Protein AF-A0A7J3W871-F1 (afdb_monomer)

Radius of gyration: 12.66 Å; Cα contacts (8 Å, |Δi|>4): 51; chains: 1; bounding box: 20×38×22 Å

pLDDT: mean 95.19, std 5.58, range [65.62, 98.25]

Solvent-accessible surface area (backbone atoms only — not comparable to full-atom values): 3564 Å² total; per-residue (Å²): 131,80,76,42,84,45,79,42,60,54,55,96,83,47,59,67,59,52,32,52,54,44,36,72,74,35,72,90,63,72,60,43,66,72,51,46,42,66,68,43,70,63,33,93,82,57,51,52,80,76,43,71,41,78,48,72,91

Secondary structure (DSSP, 8-state):
----EEEEE--TT-HHHHHHHHHHH-TTS---HHHHIIIIITSTT--GGGSEEEEE-

Mean predicted aligned error: 3.2 Å

Sequence (57 aa):
MAPHLVVREYAAGDEEVLVNIWNEFFRKDPLTLKVLERKVLLDPNFDKSGLKIAEYN

Structure (mmCIF, N/CA/C/O backbone):
data_AF-A0A7J3W871-F1
#
_entry.id   AF-A0A7J3W871-F1
#
loop_
_atom_site.group_PDB
_atom_site.id
_atom_site.type_symbol
_atom_site.label_atom_id
_atom_site.label_alt_id
_atom_site.label_comp_id
_atom_site.label_asym_id
_atom_site.label_entity_id
_atom_site.label_seq_id
_atom_site.pdbx_PDB_ins_code
_atom_site.Cartn_x
_atom_site.Cartn_y
_atom_site.Cartn_z
_atom_site.occupancy
_atom_site.B_iso_or_equiv
_atom_site.auth_seq_id
_atom_site.auth_comp_id
_atom_site.auth_asym_id
_atom_site.auth_atom_id
_atom_site.pdbx_PDB_model_num
ATOM 1 N N . MET A 1 1 ? 0.606 -27.990 4.876 1.00 65.62 1 MET A N 1
ATOM 2 C CA . MET A 1 1 ? 1.882 -27.469 5.416 1.00 65.62 1 MET A CA 1
ATOM 3 C C . MET A 1 1 ? 1.542 -26.410 6.449 1.00 65.62 1 MET A C 1
ATOM 5 O O . MET A 1 1 ? 0.445 -25.870 6.373 1.00 65.62 1 MET A O 1
ATOM 9 N N . ALA A 1 2 ? 2.394 -26.194 7.453 1.00 75.81 2 ALA A N 1
ATOM 10 C CA . ALA A 1 2 ? 2.182 -25.092 8.391 1.00 75.81 2 ALA A CA 1
ATOM 11 C C . ALA A 1 2 ? 2.387 -23.758 7.650 1.00 75.81 2 ALA A C 1
ATOM 13 O O . ALA A 1 2 ? 3.225 -23.727 6.750 1.00 75.81 2 ALA A O 1
ATOM 14 N N . PRO A 1 3 ? 1.642 -22.694 7.989 1.00 83.81 3 PRO A N 1
ATOM 15 C CA . PRO A 1 3 ? 1.837 -21.392 7.364 1.00 83.81 3 PRO A CA 1
ATOM 16 C C . PRO A 1 3 ? 3.261 -20.892 7.621 1.00 83.81 3 PRO A C 1
ATOM 18 O O . PRO A 1 3 ? 3.770 -20.990 8.744 1.00 83.81 3 PRO A O 1
ATOM 21 N N . HIS A 1 4 ? 3.906 -20.363 6.584 1.00 92.06 4 HIS A N 1
ATOM 22 C CA . HIS A 1 4 ? 5.282 -19.872 6.660 1.00 92.06 4 HIS A CA 1
ATOM 23 C C . HIS A 1 4 ? 5.320 -18.363 6.433 1.00 92.06 4 HIS A C 1
ATOM 25 O O . HIS A 1 4 ? 4.811 -17.878 5.428 1.00 92.06 4 HIS A O 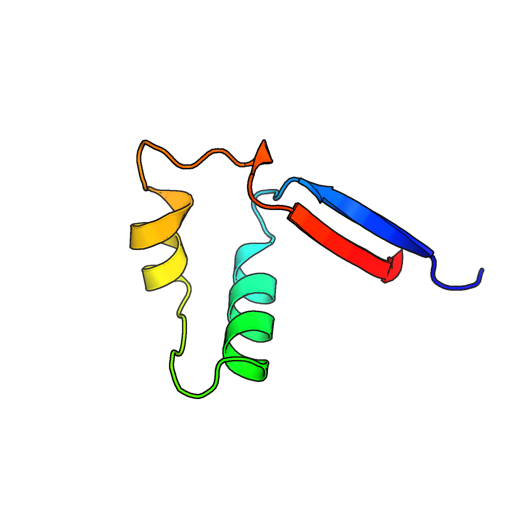1
ATOM 31 N N . LEU A 1 5 ? 5.940 -17.628 7.361 1.00 95.69 5 LEU A N 1
ATOM 32 C CA . LEU A 1 5 ? 6.134 -16.186 7.220 1.00 95.69 5 LEU A CA 1
ATOM 33 C C . LEU A 1 5 ? 7.147 -15.898 6.106 1.00 95.69 5 LEU A C 1
ATOM 35 O O . LEU A 1 5 ? 8.279 -16.386 6.152 1.00 95.69 5 LEU A O 1
ATOM 39 N N . VAL A 1 6 ? 6.757 -15.063 5.150 1.00 97.06 6 VAL A N 1
ATOM 40 C CA . VAL A 1 6 ? 7.604 -14.559 4.069 1.00 97.06 6 VAL A CA 1
ATOM 41 C C . VAL A 1 6 ? 7.598 -13.036 4.092 1.00 97.06 6 VAL A C 1
ATOM 43 O O . VAL A 1 6 ? 6.584 -12.407 4.388 1.00 97.06 6 VAL A O 1
ATOM 46 N N . VAL A 1 7 ? 8.755 -12.442 3.795 1.00 96.88 7 VAL A N 1
ATOM 47 C CA . VAL A 1 7 ? 8.905 -10.994 3.635 1.00 96.88 7 VAL A CA 1
ATOM 48 C C . VAL A 1 7 ? 9.289 -10.697 2.195 1.00 96.88 7 VAL A C 1
ATOM 50 O O . VAL A 1 7 ? 10.292 -11.215 1.700 1.00 96.88 7 VAL A O 1
ATOM 53 N N . ARG A 1 8 ? 8.507 -9.848 1.533 1.00 97.06 8 ARG A N 1
ATOM 54 C CA . ARG A 1 8 ? 8.729 -9.420 0.149 1.00 97.06 8 ARG A CA 1
ATOM 55 C C . ARG A 1 8 ? 8.636 -7.908 0.007 1.00 97.06 8 ARG A C 1
ATOM 57 O O . ARG A 1 8 ? 8.255 -7.195 0.932 1.00 97.06 8 ARG A O 1
ATOM 64 N N . GLU A 1 9 ? 9.024 -7.419 -1.159 1.00 98.06 9 GLU A N 1
ATOM 65 C CA . GLU A 1 9 ? 8.761 -6.039 -1.559 1.00 98.06 9 GLU A CA 1
ATOM 66 C C . GLU A 1 9 ? 7.289 -5.868 -1.928 1.00 98.06 9 GLU A C 1
ATOM 68 O O . GLU A 1 9 ? 6.614 -6.819 -2.339 1.00 98.06 9 GLU A O 1
ATOM 73 N N . TYR A 1 10 ? 6.810 -4.640 -1.784 1.00 97.69 10 TYR A N 1
ATOM 74 C CA . TYR A 1 10 ? 5.510 -4.232 -2.280 1.00 97.69 10 TYR A CA 1
ATOM 75 C C . TYR A 1 10 ? 5.383 -4.474 -3.789 1.00 97.69 10 TYR A C 1
ATOM 77 O O . TYR A 1 10 ? 6.314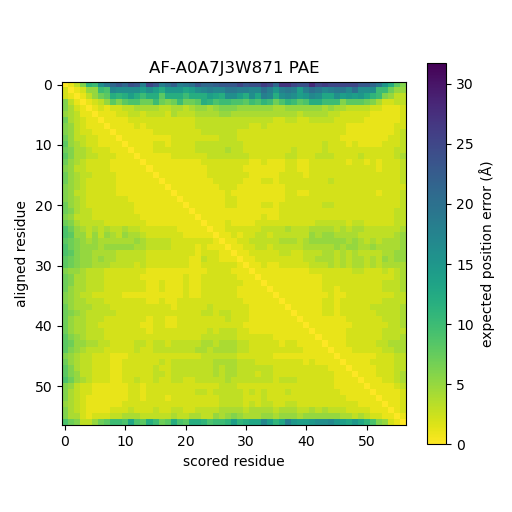 -4.236 -4.570 1.00 97.69 10 TYR A O 1
ATOM 85 N N . ALA A 1 11 ? 4.195 -4.915 -4.187 1.00 97.06 11 ALA A N 1
ATOM 86 C CA . ALA A 1 11 ? 3.778 -5.082 -5.564 1.00 97.06 11 ALA A CA 1
ATOM 87 C C . ALA A 1 11 ? 2.434 -4.380 -5.803 1.00 97.06 11 ALA A C 1
ATOM 89 O O . ALA A 1 11 ? 1.595 -4.275 -4.909 1.00 97.06 11 ALA A O 1
ATOM 90 N N . ALA A 1 12 ? 2.218 -3.922 -7.040 1.00 95.88 12 ALA A N 1
ATOM 91 C CA . ALA A 1 12 ? 0.921 -3.389 -7.442 1.00 95.88 12 ALA A CA 1
ATOM 92 C C . ALA A 1 12 ? -0.172 -4.448 -7.216 1.00 95.88 12 ALA A C 1
ATOM 94 O O . ALA A 1 12 ? -0.019 -5.591 -7.656 1.00 95.88 12 ALA A O 1
ATOM 95 N N . GLY A 1 13 ? -1.253 -4.067 -6.538 1.00 95.94 13 GLY A N 1
ATOM 96 C CA . GLY A 1 13 ? -2.309 -4.965 -6.064 1.00 95.94 13 GLY A CA 1
ATOM 97 C C . GLY A 1 13 ? -2.361 -5.120 -4.538 1.00 95.94 13 GLY A C 1
ATOM 98 O O . GLY A 1 13 ? -3.377 -5.577 -4.018 1.00 95.94 13 GLY A O 1
ATOM 99 N N . ASP A 1 14 ? -1.317 -4.718 -3.805 1.00 97.31 14 ASP A N 1
ATOM 100 C CA . ASP A 1 14 ? -1.290 -4.786 -2.334 1.00 97.31 14 ASP A CA 1
ATOM 101 C C . ASP A 1 14 ? -2.109 -3.667 -1.645 1.00 97.31 14 ASP A C 1
ATOM 103 O O . ASP A 1 14 ? -2.307 -3.690 -0.428 1.00 97.31 14 ASP A O 1
ATOM 107 N N . GLU A 1 15 ? -2.566 -2.651 -2.379 1.00 97.75 15 GLU A N 1
ATOM 108 C CA . GLU A 1 15 ? -3.020 -1.369 -1.825 1.00 97.75 15 GLU A CA 1
ATOM 109 C C . GLU A 1 15 ? -4.256 -1.500 -0.934 1.00 97.75 15 GLU A C 1
ATOM 111 O O . GLU A 1 15 ? -4.309 -0.89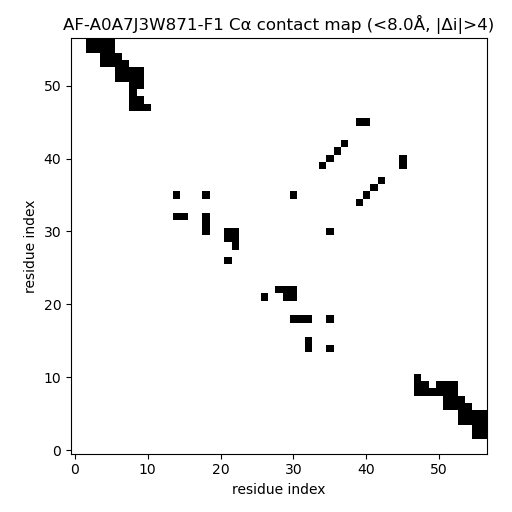8 0.140 1.00 97.75 15 GLU A O 1
ATOM 116 N N . GLU A 1 16 ? -5.246 -2.293 -1.349 1.00 97.75 16 GLU A N 1
ATOM 117 C CA . GLU A 1 16 ? -6.468 -2.495 -0.561 1.00 97.75 16 GLU A CA 1
ATOM 118 C C . GLU A 1 16 ? -6.166 -3.175 0.773 1.00 97.75 16 GLU A C 1
ATOM 120 O O . GLU A 1 16 ? -6.665 -2.759 1.821 1.00 97.75 16 GLU A O 1
ATOM 125 N N . VAL A 1 17 ? -5.298 -4.188 0.753 1.00 96.81 17 VAL A N 1
ATOM 126 C CA . VAL A 1 17 ? -4.885 -4.917 1.957 1.00 96.81 17 VAL A CA 1
ATOM 127 C C . VAL A 1 17 ? -4.106 -3.994 2.891 1.00 96.81 17 VAL A C 1
ATOM 129 O O . VAL A 1 17 ? -4.392 -3.957 4.088 1.00 96.81 17 VAL A O 1
ATOM 132 N N . LEU A 1 18 ? -3.186 -3.189 2.354 1.00 96.62 18 LEU A N 1
ATOM 133 C CA . LEU A 1 18 ? -2.433 -2.197 3.122 1.00 96.62 18 LEU A CA 1
ATOM 134 C C . LEU A 1 18 ? -3.348 -1.178 3.806 1.00 96.62 18 LEU A C 1
ATOM 136 O O . LEU A 1 18 ? -3.176 -0.906 4.994 1.00 96.62 18 LEU A O 1
ATOM 140 N N . VAL A 1 19 ? -4.339 -0.639 3.090 1.00 97.75 19 VAL A N 1
ATOM 141 C CA . VAL A 1 19 ? -5.321 0.297 3.660 1.00 97.75 19 VAL A CA 1
ATOM 142 C C . VAL A 1 19 ? -6.141 -0.365 4.766 1.00 97.75 19 VAL A C 1
ATOM 144 O O . VAL A 1 19 ? -6.361 0.248 5.813 1.00 97.75 19 VAL A O 1
ATOM 147 N N . ASN A 1 20 ? -6.569 -1.612 4.566 1.00 97.44 20 ASN A N 1
ATOM 148 C CA . ASN A 1 20 ? -7.349 -2.349 5.558 1.00 97.44 20 ASN A CA 1
ATOM 149 C C . ASN A 1 20 ? -6.547 -2.591 6.842 1.00 97.44 20 ASN A C 1
ATOM 151 O O . ASN A 1 20 ? -7.014 -2.230 7.923 1.00 97.44 20 ASN A O 1
ATOM 155 N N . ILE A 1 21 ? -5.323 -3.115 6.721 1.00 96.38 21 ILE A N 1
ATOM 156 C CA . ILE A 1 21 ? -4.426 -3.350 7.862 1.00 96.38 21 ILE A CA 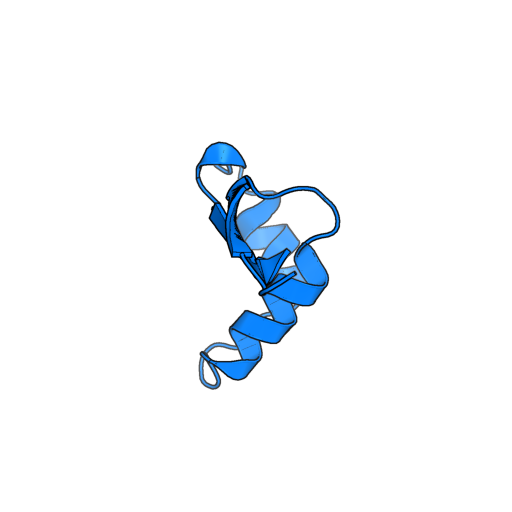1
ATOM 157 C C . ILE A 1 21 ? -4.121 -2.028 8.571 1.00 96.38 21 ILE A C 1
ATOM 159 O O . ILE A 1 21 ? -4.229 -1.939 9.793 1.00 96.38 21 ILE A O 1
ATOM 163 N N . TRP A 1 22 ? -3.791 -0.969 7.826 1.00 96.69 22 TRP A N 1
ATOM 164 C CA . TRP A 1 22 ? -3.516 0.339 8.419 1.00 96.69 22 TRP A CA 1
ATOM 165 C C . TRP A 1 22 ? -4.687 0.819 9.275 1.00 96.69 22 TRP A C 1
ATOM 167 O O . TRP A 1 22 ? -4.501 1.184 10.432 1.00 96.69 22 TRP A O 1
ATOM 177 N N . ASN A 1 23 ? -5.908 0.765 8.746 1.00 97.38 23 ASN A N 1
ATOM 178 C CA . ASN A 1 23 ? -7.100 1.218 9.460 1.00 97.38 23 ASN A CA 1
ATOM 179 C C . ASN A 1 23 ? -7.467 0.346 10.664 1.00 97.38 23 ASN A C 1
ATOM 181 O O . ASN A 1 23 ? -8.034 0.852 11.635 1.00 97.38 23 ASN A O 1
ATOM 185 N N . GLU A 1 24 ? -7.134 -0.944 10.631 1.00 97.50 24 GLU A N 1
ATOM 186 C CA . GLU A 1 24 ? -7.352 -1.855 11.753 1.00 97.50 24 GLU A CA 1
ATOM 187 C C . GLU A 1 24 ? -6.511 -1.455 12.978 1.00 97.50 24 GLU A C 1
ATOM 189 O O . GLU A 1 24 ? -7.033 -1.378 14.102 1.00 97.50 24 GLU A O 1
ATOM 194 N N . PHE A 1 25 ? -5.229 -1.144 12.753 1.00 96.19 25 PHE A N 1
ATOM 195 C CA . PHE A 1 25 ? -4.250 -0.878 13.812 1.00 96.19 25 PHE A CA 1
ATOM 196 C C . PHE A 1 25 ? -4.085 0.616 14.146 1.00 96.19 25 PHE A C 1
ATOM 198 O O . PHE A 1 25 ? -3.916 0.968 15.315 1.00 96.19 25 PHE A O 1
ATOM 205 N N . PHE A 1 26 ? -4.213 1.518 13.169 1.00 95.19 26 PHE A N 1
ATOM 206 C CA . PHE A 1 26 ? -4.044 2.971 13.318 1.00 95.19 26 PHE A CA 1
ATOM 207 C C . PHE A 1 26 ? -5.381 3.720 13.285 1.00 95.19 26 PHE A C 1
ATOM 209 O O . PHE A 1 26 ? -5.599 4.654 12.521 1.00 95.19 26 PHE A O 1
ATOM 216 N N . ARG A 1 27 ? -6.289 3.366 14.199 1.00 92.88 27 ARG A N 1
ATOM 217 C CA . ARG A 1 27 ? -7.674 3.890 14.236 1.00 92.88 27 ARG A CA 1
ATOM 218 C C . ARG A 1 27 ? -7.811 5.416 14.346 1.00 92.88 27 ARG A C 1
ATOM 220 O O . ARG A 1 27 ? -8.884 5.948 14.083 1.00 92.88 27 ARG A O 1
ATOM 227 N N . LYS A 1 28 ? -6.765 6.117 14.797 1.00 96.81 28 LYS A N 1
ATOM 228 C CA . LYS A 1 28 ? -6.746 7.586 14.943 1.00 96.81 28 LYS A CA 1
ATOM 229 C C . LYS A 1 28 ? -6.121 8.314 13.749 1.00 96.81 28 LYS A C 1
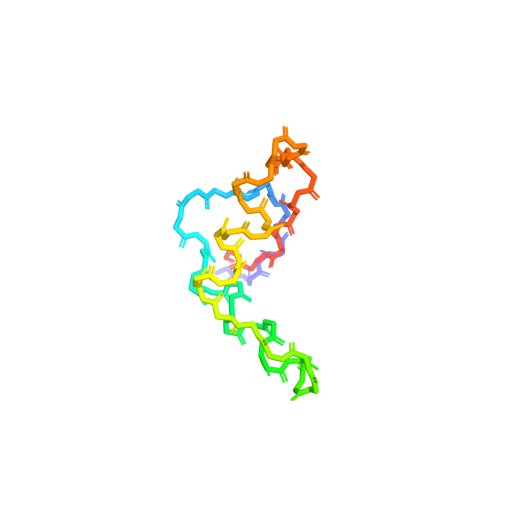ATOM 231 O O . LYS A 1 28 ? -6.161 9.539 13.726 1.00 96.81 28 LYS A O 1
ATOM 236 N N . ASP A 1 29 ? -5.568 7.577 12.792 1.00 95.12 29 ASP A N 1
ATOM 237 C CA . ASP A 1 29 ? -4.960 8.106 11.573 1.00 95.12 29 ASP A CA 1
ATOM 238 C C . ASP A 1 29 ? -5.409 7.257 10.374 1.00 95.12 29 ASP A C 1
ATOM 240 O O . ASP A 1 29 ? -4.639 6.446 9.861 1.00 95.12 29 ASP A O 1
ATOM 244 N N . PRO A 1 30 ? -6.694 7.338 9.983 1.00 94.38 30 PRO A N 1
ATOM 245 C CA . PRO A 1 30 ? -7.233 6.463 8.960 1.00 94.38 30 PRO A CA 1
ATOM 246 C C . PRO A 1 30 ? -6.668 6.792 7.576 1.00 94.38 30 PRO A C 1
ATOM 248 O O . PRO A 1 30 ? -6.550 7.949 7.167 1.00 94.38 30 PRO A O 1
ATOM 251 N N . LEU A 1 31 ? -6.406 5.739 6.817 1.00 96.81 31 LEU A N 1
ATOM 252 C CA . LEU A 1 31 ? -5.907 5.772 5.458 1.00 96.81 31 LEU A CA 1
ATOM 253 C C . LEU A 1 31 ? -7.028 5.422 4.472 1.00 96.81 31 LEU A C 1
ATOM 255 O O . LEU A 1 31 ? -7.915 4.619 4.747 1.00 96.81 31 LEU A O 1
ATOM 259 N N . THR A 1 32 ? -6.986 6.020 3.286 1.00 98.06 32 THR A N 1
ATOM 260 C CA . THR A 1 32 ? -7.826 5.621 2.146 1.00 98.06 32 THR A CA 1
ATOM 261 C C . THR A 1 32 ? -6.920 5.313 0.964 1.00 98.06 32 THR A C 1
ATOM 263 O O . THR A 1 32 ? -5.813 5.853 0.911 1.00 98.06 32 THR A O 1
ATOM 266 N N . LEU A 1 33 ? -7.394 4.532 -0.014 1.00 98.12 33 LEU A N 1
ATOM 267 C CA . LEU A 1 33 ? -6.644 4.268 -1.253 1.00 98.12 33 LEU A CA 1
ATOM 268 C C . LEU A 1 33 ? -6.157 5.567 -1.903 1.00 98.12 33 LEU A C 1
ATOM 270 O O . LEU A 1 3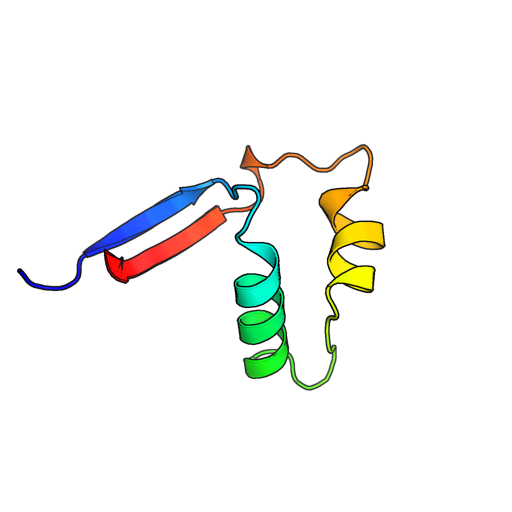3 ? -4.971 5.737 -2.153 1.00 98.12 33 LEU A O 1
ATOM 274 N N . LYS A 1 34 ? -7.049 6.554 -2.039 1.00 98.25 34 LYS A N 1
ATOM 275 C CA . LYS A 1 34 ? -6.718 7.862 -2.619 1.00 98.25 34 LYS A CA 1
ATOM 276 C C . LYS A 1 34 ? -5.615 8.603 -1.855 1.00 98.25 34 LYS A C 1
ATOM 278 O O . LYS A 1 34 ? -4.863 9.364 -2.460 1.00 98.25 34 LYS A O 1
ATOM 283 N N . VAL A 1 35 ? -5.539 8.445 -0.531 1.00 97.69 35 VAL A N 1
ATOM 284 C CA . VAL A 1 35 ? -4.470 9.050 0.280 1.00 97.69 35 VAL A CA 1
ATOM 285 C C . VAL A 1 35 ? -3.168 8.269 0.119 1.00 97.69 35 VAL A C 1
ATOM 287 O O . VAL A 1 35 ? -2.142 8.904 -0.108 1.00 97.69 35 VAL A O 1
ATOM 290 N N . LEU A 1 36 ? -3.214 6.933 0.173 1.00 97.50 36 LEU A N 1
ATOM 291 C CA . LEU A 1 36 ? -2.055 6.065 -0.059 1.00 97.50 36 LEU A CA 1
ATOM 292 C C . LEU A 1 36 ? -1.429 6.345 -1.432 1.00 97.50 36 LEU A C 1
ATOM 294 O O . LEU A 1 36 ? -0.244 6.646 -1.524 1.00 97.50 36 LEU A O 1
ATOM 298 N N . GLU A 1 37 ? -2.236 6.352 -2.490 1.00 97.19 37 GLU A N 1
ATOM 299 C CA . GLU A 1 37 ? -1.792 6.652 -3.851 1.00 97.19 37 GLU A CA 1
ATOM 300 C C . GLU A 1 37 ? -1.124 8.026 -3.939 1.00 97.19 37 GLU A C 1
ATOM 302 O O . GLU A 1 37 ? 0.011 8.147 -4.385 1.00 97.19 37 GLU A O 1
ATOM 307 N N . ARG A 1 38 ? -1.811 9.084 -3.493 1.00 97.81 38 ARG A N 1
ATOM 308 C CA . ARG A 1 38 ? -1.360 10.465 -3.731 1.00 97.81 38 ARG A CA 1
ATOM 309 C C . ARG A 1 38 ? -0.215 10.909 -2.832 1.00 97.81 38 ARG A C 1
ATOM 311 O O . ARG A 1 38 ? 0.474 11.851 -3.206 1.00 97.81 38 ARG A O 1
ATOM 318 N N . LYS A 1 39 ? -0.073 10.321 -1.642 1.00 96.19 39 LYS A N 1
ATOM 319 C CA . LYS A 1 39 ? 0.943 10.725 -0.658 1.00 96.19 39 LYS A CA 1
ATOM 320 C C . LYS A 1 39 ? 2.097 9.743 -0.518 1.00 96.19 39 LYS A C 1
ATOM 322 O O . LYS A 1 39 ? 3.114 10.132 0.037 1.00 96.19 39 LYS A O 1
ATOM 327 N N . VAL A 1 40 ? 1.922 8.496 -0.950 1.00 95.69 40 VAL A N 1
ATOM 328 C CA . VAL A 1 40 ? 2.952 7.461 -0.829 1.00 95.69 40 VAL A CA 1
ATOM 329 C C . VAL A 1 40 ? 3.359 6.981 -2.211 1.00 95.69 40 VAL A C 1
ATOM 331 O O . VAL A 1 40 ? 4.482 7.235 -2.612 1.00 95.69 40 VAL A O 1
ATOM 334 N N . LEU A 1 41 ? 2.459 6.354 -2.973 1.00 96.81 41 LEU A N 1
ATOM 335 C CA . LEU A 1 41 ? 2.846 5.677 -4.222 1.00 96.81 41 LEU A CA 1
ATOM 336 C C . LEU A 1 41 ? 3.272 6.641 -5.339 1.00 96.81 41 LEU A C 1
ATOM 338 O O . LEU A 1 41 ? 4.137 6.309 -6.143 1.00 96.81 41 LEU A O 1
ATOM 342 N N . LEU A 1 42 ? 2.658 7.824 -5.403 1.00 97.06 42 LEU A N 1
ATOM 343 C CA . LEU A 1 42 ? 2.986 8.874 -6.372 1.00 97.06 42 LEU A CA 1
ATOM 344 C C . LEU A 1 42 ? 4.028 9.872 -5.848 1.00 97.06 42 LEU A C 1
ATOM 346 O O . LEU A 1 42 ? 4.309 10.858 -6.533 1.00 97.06 42 LEU A O 1
ATOM 350 N N . ASP A 1 43 ? 4.589 9.658 -4.654 1.00 97.25 43 ASP A N 1
ATOM 351 C CA . ASP A 1 43 ? 5.722 10.463 -4.203 1.00 97.25 43 ASP A CA 1
ATOM 352 C C . ASP A 1 43 ? 6.937 10.163 -5.105 1.00 97.25 43 ASP A C 1
ATOM 354 O O . A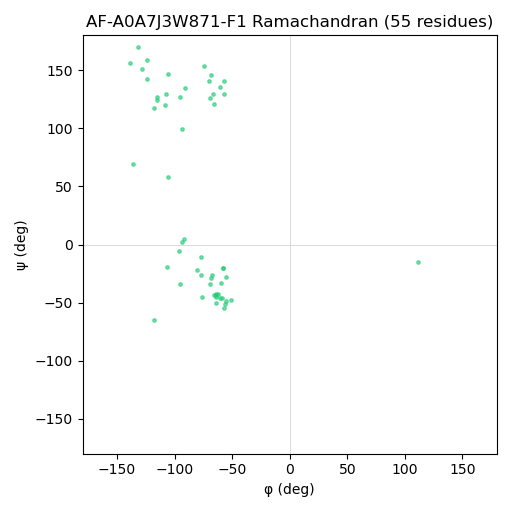SP A 1 43 ? 7.273 8.993 -5.295 1.00 97.25 43 ASP A O 1
ATOM 358 N N . PRO A 1 44 ? 7.626 11.172 -5.670 1.00 97.50 44 PRO A N 1
ATOM 359 C CA . PRO A 1 44 ? 8.809 10.952 -6.506 1.00 97.50 44 PRO A CA 1
ATOM 360 C C . PRO A 1 44 ? 9.948 10.192 -5.814 1.00 97.50 44 PRO A C 1
ATOM 362 O O . PRO A 1 44 ? 10.821 9.657 -6.493 1.00 97.50 44 PRO A O 1
ATOM 365 N N . ASN A 1 45 ? 9.960 10.165 -4.480 1.00 96.94 45 ASN A N 1
ATOM 366 C CA . ASN A 1 45 ? 10.940 9.439 -3.677 1.00 96.94 45 ASN A CA 1
ATOM 367 C C . ASN A 1 45 ? 10.464 8.034 -3.287 1.00 96.94 45 ASN A C 1
ATOM 369 O O . ASN A 1 45 ? 11.164 7.344 -2.544 1.00 96.94 45 ASN A O 1
ATOM 373 N N . PHE A 1 46 ? 9.280 7.608 -3.732 1.00 97.50 46 PHE A N 1
ATOM 374 C CA . PHE A 1 46 ? 8.782 6.274 -3.443 1.00 97.50 46 PHE A CA 1
ATOM 375 C C . PHE A 1 46 ? 9.655 5.213 -4.111 1.00 97.50 46 PHE A C 1
ATOM 377 O O . PHE A 1 46 ? 9.779 5.150 -5.335 1.00 97.50 46 PHE A O 1
ATOM 384 N N . ASP A 1 47 ? 10.220 4.339 -3.284 1.00 97.38 47 ASP A N 1
ATOM 385 C CA . ASP A 1 47 ? 10.914 3.137 -3.717 1.00 97.38 47 ASP A CA 1
ATOM 386 C C . ASP A 1 47 ? 10.183 1.911 -3.164 1.00 97.38 47 ASP A C 1
ATOM 388 O O . ASP A 1 47 ? 10.116 1.694 -1.950 1.00 97.38 47 ASP A O 1
ATOM 392 N N . LYS A 1 48 ? 9.669 1.074 -4.072 1.00 96.38 48 LYS A N 1
ATOM 393 C CA . LYS A 1 48 ? 8.995 -0.187 -3.733 1.00 96.38 48 LYS A CA 1
ATOM 394 C C . LYS A 1 48 ? 9.863 -1.112 -2.878 1.00 96.38 48 LYS A C 1
ATOM 396 O O . LYS A 1 48 ? 9.328 -1.888 -2.090 1.00 96.38 48 LYS A O 1
ATOM 401 N N . SER A 1 49 ? 11.190 -1.026 -3.006 1.00 96.56 49 SER A N 1
ATOM 402 C CA . SER A 1 49 ? 12.108 -1.855 -2.230 1.00 96.56 49 SER A CA 1
ATOM 403 C C . SER A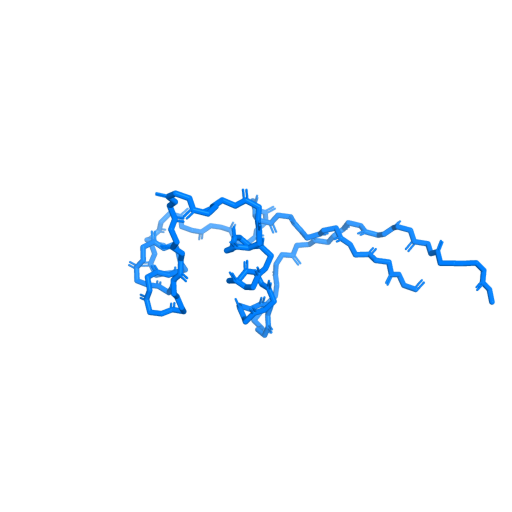 1 49 ? 12.068 -1.503 -0.738 1.00 96.56 49 SER A C 1
ATOM 405 O O . SER A 1 49 ? 12.313 -2.371 0.105 1.00 96.56 49 SER A O 1
ATOM 407 N N . GLY A 1 50 ? 11.698 -0.260 -0.406 1.00 95.94 50 GLY A N 1
ATOM 408 C CA . GLY A 1 50 ? 11.563 0.246 0.958 1.00 95.94 50 GLY A CA 1
ATOM 409 C C . GLY A 1 50 ? 10.250 -0.136 1.647 1.00 95.94 50 GLY A C 1
ATOM 410 O O . GLY A 1 50 ? 10.205 -0.177 2.876 1.00 95.94 50 GLY A O 1
ATOM 411 N N . LEU A 1 51 ? 9.197 -0.467 0.892 1.00 96.06 51 LEU A N 1
ATOM 412 C CA . LEU A 1 51 ? 7.921 -0.929 1.443 1.00 96.06 51 LEU A CA 1
ATOM 413 C C . LEU A 1 51 ? 7.908 -2.461 1.506 1.00 96.06 51 LEU A C 1
ATOM 415 O O . LEU A 1 51 ? 7.692 -3.140 0.503 1.00 96.06 51 LEU A O 1
ATOM 419 N N . LYS A 1 52 ? 8.179 -3.015 2.693 1.00 96.94 52 LYS A N 1
ATOM 420 C CA . LYS A 1 52 ? 8.195 -4.466 2.921 1.00 96.94 52 LYS A CA 1
ATOM 421 C C . LYS A 1 52 ? 6.826 -4.978 3.361 1.00 96.94 52 LYS A C 1
ATOM 423 O O . LY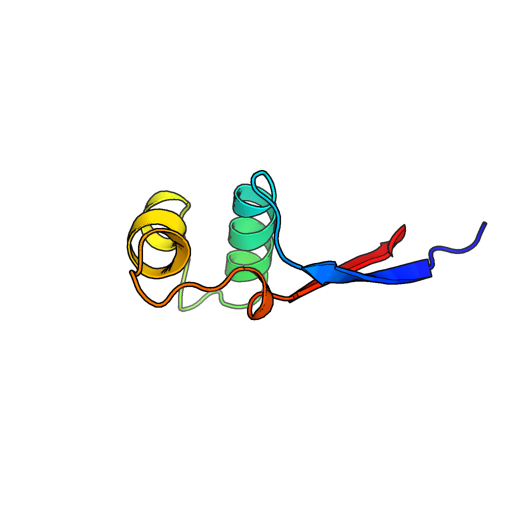S A 1 52 ? 6.211 -4.416 4.264 1.00 96.94 52 LYS A O 1
ATOM 428 N N . ILE A 1 53 ? 6.403 -6.084 2.762 1.00 96.31 53 ILE A N 1
ATOM 429 C CA . ILE A 1 53 ? 5.186 -6.818 3.102 1.00 96.31 53 ILE A CA 1
ATOM 430 C C . ILE A 1 53 ? 5.589 -8.104 3.811 1.00 96.31 53 ILE A C 1
ATOM 432 O O . ILE A 1 53 ? 6.440 -8.841 3.314 1.00 96.31 53 ILE A O 1
ATOM 436 N N . ALA A 1 54 ? 4.982 -8.356 4.967 1.00 96.06 54 ALA A N 1
ATOM 437 C CA . ALA A 1 54 ? 5.095 -9.615 5.684 1.00 96.06 54 ALA A CA 1
ATOM 438 C C . ALA A 1 54 ? 3.763 -10.359 5.568 1.00 96.06 54 ALA A C 1
ATOM 440 O O . ALA A 1 54 ? 2.730 -9.845 5.995 1.00 96.06 54 ALA A O 1
ATOM 441 N N . GLU A 1 55 ? 3.788 -11.557 4.995 1.00 94.81 55 GLU A N 1
ATOM 442 C CA . GLU A 1 55 ? 2.599 -12.379 4.774 1.00 94.81 55 GLU A CA 1
ATOM 443 C C . GLU A 1 55 ? 2.889 -13.849 5.084 1.00 94.81 55 GLU A C 1
ATOM 445 O O . GLU A 1 55 ? 4.042 -14.285 5.084 1.00 94.81 55 GLU A O 1
ATOM 450 N N . TYR A 1 56 ? 1.842 -14.610 5.395 1.00 93.56 56 TYR A N 1
ATOM 451 C CA . TYR A 1 56 ? 1.945 -16.058 5.541 1.00 93.56 56 TYR A CA 1
ATOM 452 C C . TYR A 1 56 ? 1.559 -16.723 4.219 1.00 93.56 56 TYR A C 1
ATOM 454 O O . TYR A 1 56 ? 0.471 -16.456 3.708 1.00 93.56 56 TYR A O 1
ATOM 462 N N . ASN A 1 57 ? 2.432 -17.597 3.712 1.00 80.88 57 ASN A N 1
ATOM 463 C CA . ASN A 1 57 ? 2.152 -18.494 2.585 1.00 80.88 57 ASN A CA 1
ATOM 464 C C . ASN A 1 57 ? 1.484 -19.793 3.042 1.00 80.88 57 ASN A C 1
ATOM 466 O O . ASN A 1 57 ? 1.852 -20.290 4.138 1.00 80.88 57 ASN A O 1
#

Foldseek 3Di:
DPWDKDKDFDDPPCQVVVQVVCCVVVVVDHDDSVCCCPPAVPDPPHDSRPHMDIDTD

Nearest PDB structures (foldseek):
  1vhs-assembly2_B  TM=7.329E-01  e=2.256E+00  Bacillus subtilis